Protein AF-A0A965LDS8-F1 (afdb_monomer_lite)

Structure (mmCIF, N/CA/C/O backbone):
data_AF-A0A965LDS8-F1
#
_entry.id   AF-A0A965LDS8-F1
#
loop_
_atom_site.group_PDB
_atom_site.id
_atom_site.type_symbol
_atom_site.label_atom_id
_atom_site.label_alt_id
_atom_site.label_comp_id
_atom_site.label_asym_id
_atom_site.label_entity_id
_atom_site.label_seq_id
_atom_site.pdbx_PDB_ins_code
_atom_site.Cartn_x
_atom_site.Cartn_y
_atom_site.Cartn_z
_atom_site.occupancy
_atom_site.B_iso_or_equiv
_atom_site.auth_seq_id
_atom_site.auth_comp_id
_atom_site.auth_asym_id
_atom_site.auth_atom_id
_atom_site.pdbx_PDB_model_num
ATOM 1 N N . MET A 1 1 ? 18.354 4.966 4.411 1.00 49.12 1 MET A N 1
ATOM 2 C CA . MET A 1 1 ? 17.505 4.626 5.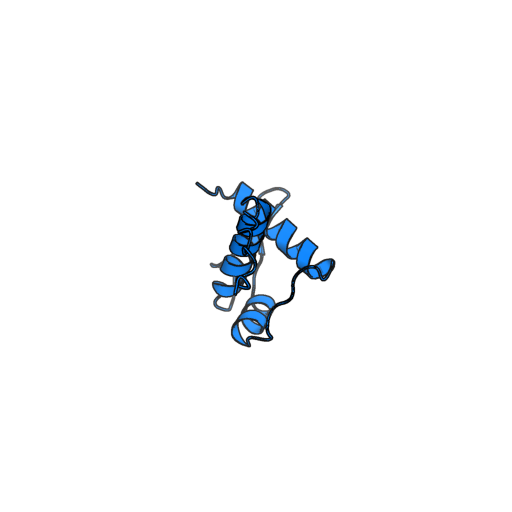574 1.00 49.12 1 MET A CA 1
ATOM 3 C C . MET A 1 1 ? 16.111 5.125 5.256 1.00 49.1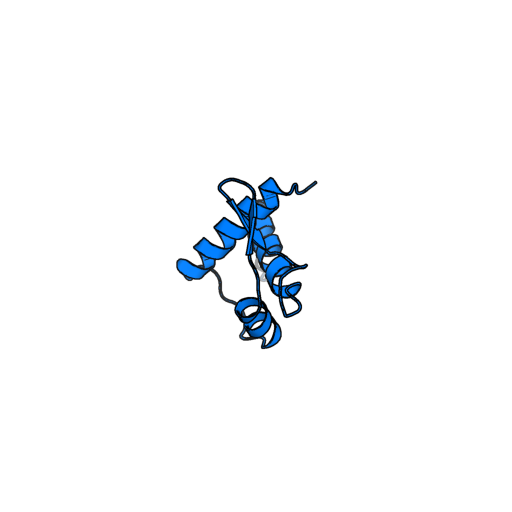2 1 MET A C 1
ATOM 5 O O . MET A 1 1 ? 15.976 6.305 4.983 1.00 49.12 1 MET A O 1
ATOM 9 N N . THR A 1 2 ? 15.117 4.247 5.181 1.00 56.91 2 THR A N 1
ATOM 10 C CA . THR A 1 2 ? 13.749 4.602 4.775 1.00 56.91 2 THR A CA 1
ATOM 11 C C . THR A 1 2 ? 12.955 4.924 6.040 1.00 56.91 2 THR A C 1
ATOM 13 O O . THR A 1 2 ? 12.570 4.014 6.777 1.00 56.91 2 THR A O 1
ATOM 16 N N . GLY A 1 3 ? 12.817 6.207 6.371 1.00 72.69 3 GLY A N 1
ATOM 17 C CA . GLY A 1 3 ? 12.187 6.636 7.621 1.00 72.69 3 GLY A CA 1
ATOM 18 C C . GLY A 1 3 ? 10.678 6.376 7.634 1.00 72.69 3 GLY A C 1
ATOM 19 O O . GLY A 1 3 ? 10.059 6.123 6.601 1.00 72.69 3 GLY A O 1
ATOM 20 N N . ALA A 1 4 ? 10.041 6.500 8.801 1.00 71.75 4 ALA A N 1
ATOM 21 C CA . ALA A 1 4 ? 8.587 6.334 8.924 1.00 71.75 4 ALA A CA 1
ATOM 22 C C . ALA A 1 4 ? 7.789 7.302 8.017 1.00 71.75 4 ALA A C 1
ATOM 24 O O . ALA A 1 4 ? 6.706 6.963 7.542 1.00 71.75 4 ALA A O 1
ATOM 25 N N . GLN A 1 5 ? 8.343 8.486 7.724 1.00 76.12 5 GLN A N 1
ATOM 26 C CA . GLN A 1 5 ? 7.754 9.449 6.786 1.00 76.12 5 GLN A CA 1
ATOM 27 C C . GLN A 1 5 ? 7.875 9.022 5.315 1.00 76.12 5 GLN A C 1
ATOM 29 O O . GLN A 1 5 ? 6.937 9.249 4.542 1.00 76.12 5 GLN A O 1
ATOM 34 N N . ASP A 1 6 ? 8.981 8.383 4.926 1.00 77.38 6 ASP A N 1
ATOM 35 C CA . ASP A 1 6 ? 9.131 7.807 3.585 1.00 77.38 6 ASP A CA 1
ATOM 36 C C . ASP A 1 6 ? 8.124 6.678 3.388 1.00 77.38 6 ASP A C 1
ATOM 38 O O . ASP A 1 6 ? 7.436 6.619 2.371 1.00 77.38 6 ASP A O 1
ATOM 42 N N . MET A 1 7 ? 7.955 5.842 4.417 1.00 75.38 7 MET A N 1
ATOM 43 C CA . MET A 1 7 ? 6.993 4.745 4.404 1.00 75.38 7 MET A CA 1
ATOM 44 C C . MET A 1 7 ? 5.553 5.251 4.263 1.00 75.38 7 MET A C 1
ATOM 46 O O . MET A 1 7 ? 4.803 4.722 3.448 1.00 75.38 7 MET A O 1
ATOM 50 N N . ALA A 1 8 ? 5.176 6.314 4.983 1.00 80.94 8 ALA A N 1
ATOM 51 C CA . ALA A 1 8 ? 3.854 6.930 4.851 1.00 80.94 8 ALA A CA 1
ATOM 52 C C . ALA A 1 8 ? 3.624 7.533 3.450 1.00 80.94 8 ALA A C 1
ATOM 54 O O . ALA A 1 8 ? 2.541 7.407 2.881 1.00 80.94 8 ALA A O 1
ATOM 55 N N . SER A 1 9 ? 4.654 8.149 2.861 1.00 81.81 9 SER A N 1
ATOM 56 C CA . SER A 1 9 ? 4.597 8.671 1.485 1.00 81.81 9 SER A CA 1
ATOM 57 C C . SER A 1 9 ? 4.443 7.552 0.452 1.00 81.81 9 SER A C 1
ATOM 59 O O . SER A 1 9 ? 3.629 7.662 -0.464 1.00 81.81 9 SER A O 1
ATOM 61 N N . ALA A 1 10 ? 5.199 6.464 0.610 1.00 81.69 10 ALA A N 1
ATOM 62 C CA . ALA A 1 10 ? 5.132 5.297 -0.260 1.00 81.69 10 ALA A CA 1
ATOM 63 C C . ALA A 1 10 ? 3.765 4.599 -0.170 1.00 81.69 10 ALA A C 1
ATOM 65 O O . ALA A 1 10 ? 3.209 4.233 -1.204 1.00 81.69 10 ALA A O 1
ATOM 66 N N . CYS A 1 11 ? 3.183 4.490 1.033 1.00 84.06 11 CYS A N 1
ATOM 67 C CA . CYS A 1 11 ? 1.832 3.947 1.231 1.00 84.06 11 CYS A CA 1
ATOM 68 C C . CYS A 1 11 ? 0.783 4.754 0.457 1.00 84.06 11 CYS A C 1
ATOM 70 O O . CYS A 1 11 ? -0.007 4.172 -0.284 1.00 84.06 11 C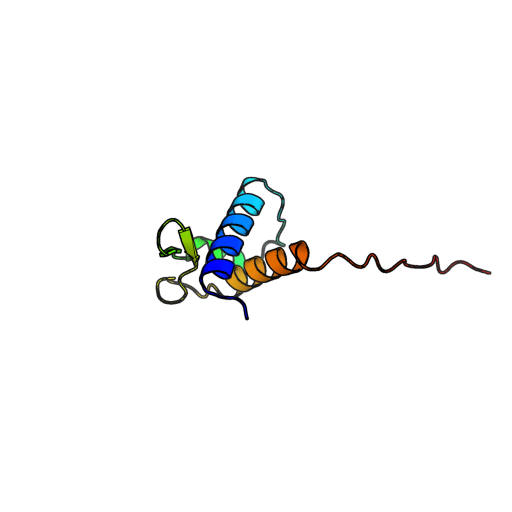YS A O 1
ATOM 72 N N . GLY A 1 12 ? 0.814 6.087 0.572 1.00 83.69 12 GLY A N 1
ATOM 73 C CA . GLY A 1 12 ? -0.093 6.964 -0.174 1.00 83.69 12 GLY A CA 1
ATOM 74 C C . GLY A 1 12 ? 0.064 6.814 -1.689 1.00 83.69 12 GLY A C 1
ATOM 75 O O . GLY A 1 12 ? -0.918 6.628 -2.399 1.00 83.69 12 GLY A O 1
ATOM 76 N N . ARG A 1 13 ? 1.307 6.781 -2.187 1.00 82.56 13 ARG A N 1
ATOM 77 C CA . ARG A 1 13 ? 1.585 6.576 -3.620 1.00 82.56 13 ARG A CA 1
ATOM 78 C C . ARG A 1 13 ? 1.112 5.221 -4.135 1.00 82.56 13 ARG A C 1
ATOM 80 O O . ARG A 1 13 ? 0.615 5.142 -5.255 1.00 82.56 13 ARG A O 1
ATOM 87 N N . PHE A 1 14 ? 1.277 4.162 -3.347 1.00 82.81 14 PHE A N 1
ATOM 88 C CA . PHE A 1 14 ? 0.780 2.838 -3.705 1.00 82.81 14 PHE A CA 1
ATOM 89 C C . PHE A 1 14 ? -0.746 2.823 -3.768 1.00 82.81 14 PHE A C 1
ATOM 91 O O . PHE A 1 14 ? -1.304 2.352 -4.757 1.00 82.81 14 PHE A O 1
ATOM 98 N N . TYR A 1 15 ? -1.411 3.416 -2.775 1.00 83.88 15 TYR A N 1
ATOM 99 C CA . TYR A 1 15 ? -2.862 3.578 -2.773 1.00 83.88 15 TYR A CA 1
ATOM 100 C C . TYR A 1 15 ? -3.350 4.332 -4.017 1.00 83.88 15 TYR A C 1
ATOM 102 O O . TYR A 1 15 ? -4.204 3.828 -4.745 1.00 83.88 15 TYR A O 1
ATOM 110 N N . ASP A 1 16 ? -2.740 5.476 -4.336 1.00 84.81 16 ASP A N 1
ATOM 111 C CA . ASP A 1 16 ? -3.069 6.234 -5.544 1.00 84.81 16 ASP A CA 1
ATOM 112 C C . ASP A 1 16 ? -2.834 5.417 -6.816 1.00 84.81 16 ASP A C 1
ATOM 114 O O . ASP A 1 16 ? -3.634 5.475 -7.747 1.00 84.81 16 ASP A O 1
ATOM 118 N N . ALA A 1 17 ? -1.755 4.638 -6.890 1.00 82.50 17 ALA A N 1
ATOM 119 C CA . ALA A 1 17 ? -1.468 3.817 -8.059 1.00 82.50 17 ALA A CA 1
ATOM 120 C C . ALA A 1 17 ? -2.491 2.679 -8.237 1.00 82.50 17 ALA A C 1
ATOM 122 O O . ALA A 1 17 ? -2.850 2.364 -9.372 1.00 82.50 17 ALA A O 1
ATOM 123 N N . VAL A 1 18 ? -3.008 2.111 -7.143 1.00 82.75 18 VAL A N 1
ATOM 124 C CA . VAL A 1 18 ? -4.109 1.134 -7.166 1.00 82.75 18 VAL A CA 1
ATOM 125 C C . VAL A 1 18 ? -5.416 1.801 -7.604 1.00 82.75 18 VAL A C 1
ATOM 127 O O . VAL A 1 18 ? -6.063 1.312 -8.531 1.00 82.75 18 VAL A O 1
ATOM 130 N N . VAL A 1 19 ? -5.770 2.951 -7.018 1.00 83.88 19 VAL A N 1
ATOM 131 C CA . VAL A 1 19 ? -6.982 3.717 -7.373 1.00 83.88 19 VAL A CA 1
ATOM 132 C C . VAL A 1 19 ? -6.964 4.134 -8.845 1.00 83.88 19 VAL A C 1
ATOM 134 O O . VAL A 1 19 ? -7.956 3.979 -9.553 1.00 83.88 19 VAL A O 1
ATOM 137 N N . ASN A 1 20 ? -5.811 4.586 -9.342 1.00 85.12 20 ASN A N 1
ATOM 138 C CA . ASN A 1 20 ? -5.615 4.963 -10.741 1.00 85.12 20 ASN A CA 1
ATOM 139 C C . ASN A 1 20 ? -5.398 3.762 -11.682 1.00 85.12 20 ASN A C 1
ATOM 141 O O . ASN A 1 20 ? -5.093 3.967 -12.857 1.00 85.12 20 ASN A O 1
ATOM 145 N N . ARG A 1 21 ? -5.514 2.517 -11.193 1.00 78.75 21 ARG A N 1
ATOM 146 C CA . ARG A 1 21 ? -5.291 1.272 -11.958 1.00 78.75 21 ARG A CA 1
ATOM 147 C C . ARG A 1 21 ? -3.941 1.220 -12.687 1.00 78.75 21 ARG A C 1
ATOM 149 O O . ARG A 1 21 ? -3.816 0.618 -13.751 1.00 78.75 21 ARG A O 1
ATOM 156 N N . LYS A 1 22 ? -2.918 1.853 -12.111 1.00 75.81 22 LYS A N 1
ATOM 157 C CA . LYS A 1 22 ? -1.542 1.888 -12.632 1.00 75.81 22 LYS A CA 1
ATOM 158 C C . LYS A 1 22 ? -0.691 0.709 -12.159 1.00 75.81 22 LYS A C 1
ATOM 160 O O . LYS A 1 22 ? 0.410 0.525 -12.666 1.00 75.81 22 LYS A O 1
ATOM 165 N N . VAL A 1 23 ? -1.182 -0.081 -11.205 1.00 72.62 23 VAL A N 1
ATOM 166 C CA . VAL A 1 23 ? -0.533 -1.307 -10.725 1.00 72.62 23 VAL A CA 1
ATOM 167 C C . VAL A 1 23 ? -1.371 -2.502 -11.143 1.00 72.62 23 VAL A C 1
ATOM 169 O O . VAL A 1 23 ? -2.594 -2.494 -11.015 1.00 72.62 23 VAL A O 1
ATOM 172 N N . ARG A 1 24 ? -0.698 -3.540 -11.636 1.00 74.25 24 ARG A N 1
ATOM 173 C CA . ARG A 1 24 ? -1.316 -4.810 -11.994 1.00 74.25 24 ARG A CA 1
ATOM 174 C C . ARG A 1 24 ? -0.538 -5.910 -11.296 1.00 74.25 24 ARG A C 1
ATOM 176 O O . ARG A 1 24 ? 0.665 -6.037 -11.495 1.00 74.25 24 ARG A O 1
ATOM 183 N N . HIS A 1 25 ? -1.227 -6.641 -10.435 1.00 70.38 25 HIS A N 1
ATOM 184 C CA . HIS A 1 25 ? -0.680 -7.781 -9.722 1.00 70.38 25 HIS A CA 1
ATOM 185 C C . HIS A 1 25 ? -1.296 -9.052 -10.311 1.00 70.38 25 HIS A C 1
ATOM 187 O O . HIS A 1 25 ? -2.471 -9.053 -10.682 1.00 70.38 25 HIS A O 1
ATOM 193 N N . THR A 1 26 ? -0.499 -10.105 -10.458 1.00 67.69 26 THR A N 1
ATOM 194 C CA . THR A 1 26 ? -1.003 -11.440 -10.799 1.00 67.69 26 THR A CA 1
ATOM 195 C C . THR A 1 26 ? -1.795 -11.924 -9.598 1.00 67.69 26 THR A C 1
ATOM 197 O O . THR A 1 26 ? -1.240 -11.863 -8.518 1.00 67.69 26 THR A O 1
ATOM 200 N N . ASP A 1 27 ? -3.050 -12.336 -9.765 1.00 68.88 27 ASP A N 1
ATOM 201 C CA . ASP A 1 27 ? -4.042 -12.646 -8.715 1.00 68.88 27 ASP A CA 1
ATOM 202 C C . ASP A 1 27 ? -3.573 -13.699 -7.677 1.00 68.88 27 ASP A C 1
ATOM 204 O O . ASP A 1 27 ? -4.040 -14.833 -7.640 1.00 68.88 27 ASP A O 1
ATOM 208 N N . GLN A 1 28 ? -2.579 -13.363 -6.851 1.00 74.56 28 GLN A N 1
ATOM 209 C CA . GLN A 1 28 ? -2.069 -14.221 -5.794 1.00 74.56 28 GLN A CA 1
ATOM 210 C C . GLN A 1 28 ? -2.991 -14.076 -4.590 1.00 74.56 28 GLN A C 1
ATOM 212 O O . GLN A 1 28 ? -3.204 -12.970 -4.084 1.00 74.56 28 GLN A O 1
ATOM 217 N N . ALA A 1 29 ? -3.505 -15.210 -4.112 1.00 77.94 29 ALA A N 1
ATOM 218 C CA . ALA A 1 29 ? -4.411 -15.267 -2.970 1.00 77.94 29 ALA A CA 1
ATOM 219 C C . ALA A 1 29 ? -3.842 -14.528 -1.747 1.00 77.94 29 ALA A C 1
ATOM 221 O O . ALA A 1 29 ? -4.560 -13.764 -1.109 1.00 77.94 29 ALA A O 1
ATOM 222 N N . ASP A 1 30 ? -2.538 -14.661 -1.496 1.00 77.81 30 ASP A N 1
ATOM 223 C CA . ASP A 1 30 ? -1.851 -14.013 -0.375 1.00 77.81 30 ASP A CA 1
ATOM 224 C C . ASP A 1 30 ? -1.924 -12.483 -0.444 1.00 77.81 30 ASP A C 1
ATOM 226 O O . ASP A 1 30 ? -2.112 -11.820 0.576 1.00 77.81 30 ASP A O 1
ATOM 230 N N . MET A 1 31 ? -1.825 -11.901 -1.643 1.00 76.94 31 MET A N 1
ATOM 231 C CA . MET A 1 31 ? -1.935 -10.454 -1.822 1.00 76.94 31 MET A CA 1
ATOM 232 C C . MET A 1 31 ? -3.377 -9.985 -1.626 1.00 76.94 31 MET A C 1
ATOM 234 O O . MET A 1 31 ? -3.605 -8.964 -0.980 1.00 76.94 31 MET A O 1
ATOM 238 N N . THR A 1 32 ? -4.354 -10.746 -2.120 1.00 79.62 32 THR A N 1
ATOM 239 C CA . THR A 1 32 ? -5.779 -10.455 -1.907 1.00 79.62 32 THR A CA 1
ATOM 240 C C . THR A 1 32 ? -6.136 -10.513 -0.422 1.00 79.62 32 THR A C 1
ATOM 242 O O . THR A 1 32 ? -6.770 -9.593 0.098 1.00 79.62 32 THR A O 1
ATOM 245 N N . THR A 1 33 ? -5.668 -11.536 0.295 1.00 82.06 33 THR A N 1
ATOM 246 C CA . THR A 1 33 ? -5.841 -11.659 1.746 1.00 82.06 33 THR A CA 1
ATOM 247 C C . THR A 1 33 ? -5.144 -10.522 2.486 1.00 82.06 33 THR A C 1
ATOM 249 O O . THR A 1 33 ? -5.759 -9.907 3.356 1.00 82.06 33 THR A O 1
ATOM 252 N N . ALA A 1 34 ? -3.908 -10.184 2.110 1.00 82.19 34 ALA A N 1
ATOM 253 C CA . ALA A 1 34 ? -3.163 -9.087 2.717 1.00 82.19 34 ALA A CA 1
ATOM 254 C C . ALA A 1 34 ? -3.871 -7.739 2.547 1.00 82.19 34 ALA A C 1
ATOM 256 O O . ALA A 1 34 ? -3.958 -6.983 3.507 1.00 82.19 34 ALA A O 1
ATOM 257 N N . VAL A 1 35 ? -4.417 -7.444 1.363 1.00 79.94 35 VAL A N 1
ATOM 258 C CA . VAL A 1 35 ? -5.204 -6.222 1.122 1.00 79.94 35 VAL A CA 1
ATOM 259 C C . VAL A 1 35 ? -6.487 -6.224 1.956 1.00 79.94 35 VAL A C 1
ATOM 261 O O . VAL A 1 35 ? -6.838 -5.194 2.528 1.00 79.94 35 VAL A O 1
ATOM 264 N N . ALA A 1 36 ? -7.170 -7.367 2.065 1.00 80.56 36 ALA A N 1
ATOM 265 C CA . ALA A 1 36 ? -8.419 -7.480 2.816 1.00 80.56 36 ALA A CA 1
ATOM 266 C C . ALA A 1 36 ? -8.233 -7.345 4.339 1.00 80.56 36 ALA A C 1
ATOM 268 O O . ALA A 1 36 ? -9.101 -6.798 5.015 1.00 80.56 36 ALA A O 1
ATOM 269 N N . GLY A 1 37 ? -7.116 -7.837 4.886 1.00 79.38 37 GLY A N 1
ATOM 270 C CA . GLY A 1 37 ? -6.825 -7.811 6.324 1.00 79.38 37 GLY A CA 1
ATOM 271 C C . GLY A 1 37 ? -5.846 -6.720 6.772 1.00 79.38 37 GLY A C 1
ATOM 272 O O . GLY A 1 37 ? -5.452 -6.704 7.944 1.00 79.38 37 GLY A O 1
ATOM 273 N N . ALA A 1 38 ? -5.430 -5.829 5.867 1.00 82.94 38 ALA A N 1
ATOM 274 C CA . ALA A 1 38 ? -4.493 -4.757 6.174 1.00 82.94 38 ALA A CA 1
ATOM 275 C C . ALA A 1 38 ? -5.134 -3.670 7.037 1.00 82.94 38 ALA A C 1
ATOM 277 O O . ALA A 1 38 ? -6.136 -3.056 6.676 1.00 82.94 38 ALA A O 1
ATOM 278 N N . ALA A 1 39 ? -4.480 -3.363 8.153 1.00 83.19 39 ALA A N 1
ATOM 279 C CA . ALA A 1 39 ? -4.819 -2.222 8.984 1.00 83.19 39 ALA A CA 1
ATOM 280 C C . ALA A 1 39 ? -3.895 -1.039 8.683 1.00 83.19 39 ALA A C 1
ATOM 282 O O . ALA A 1 39 ? -2.685 -1.189 8.488 1.00 83.19 39 ALA A O 1
ATOM 283 N N . THR A 1 40 ? -4.449 0.168 8.723 1.00 84.38 40 THR A N 1
A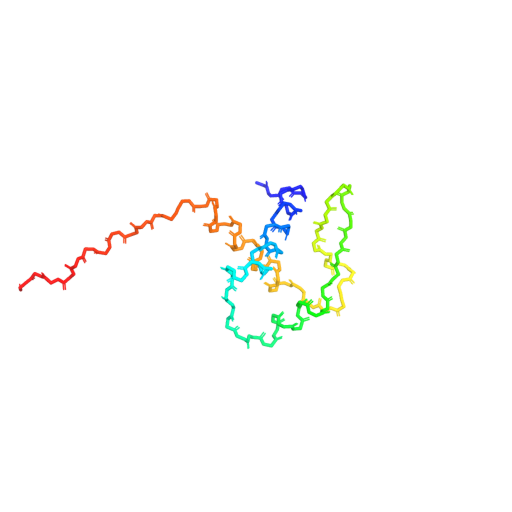TOM 284 C CA . THR A 1 40 ? -3.693 1.416 8.579 1.00 84.38 40 THR A CA 1
ATOM 285 C C . THR A 1 40 ? -3.524 2.091 9.933 1.00 84.38 40 THR A C 1
ATOM 287 O O . THR A 1 40 ? -4.485 2.213 10.692 1.00 84.38 40 THR A O 1
ATOM 290 N N . ARG A 1 41 ? -2.323 2.587 10.233 1.00 83.81 41 ARG A N 1
ATOM 291 C CA . ARG A 1 41 ? -2.054 3.435 11.399 1.00 83.81 41 ARG A CA 1
ATOM 292 C C . ARG A 1 41 ? -1.887 4.883 10.959 1.00 83.81 41 ARG A C 1
ATOM 294 O O . ARG A 1 41 ? -1.148 5.170 10.018 1.00 83.81 41 ARG A O 1
ATOM 301 N N . LYS A 1 42 ? -2.518 5.800 11.695 1.00 81.06 42 LYS A N 1
ATOM 302 C CA . LYS A 1 42 ? -2.349 7.243 11.506 1.00 81.06 42 LYS A CA 1
ATOM 303 C C . LYS A 1 42 ? -0.980 7.700 12.029 1.00 81.06 42 LYS A C 1
ATOM 305 O O . LYS A 1 42 ? -0.571 7.335 13.132 1.00 81.06 42 LYS A O 1
ATOM 310 N N . LEU A 1 43 ? -0.280 8.488 11.223 1.00 80.94 43 LEU A N 1
ATOM 311 C CA . LEU A 1 43 ? 1.045 9.044 11.477 1.00 80.94 43 LEU A CA 1
ATOM 312 C C . LEU A 1 43 ? 0.994 10.556 11.187 1.00 80.94 43 LEU A C 1
ATOM 314 O O . LEU A 1 43 ? 1.327 11.011 10.092 1.00 80.94 43 LEU A O 1
ATOM 318 N N . GLY A 1 44 ? 0.494 11.330 12.155 1.00 81.38 44 GLY A N 1
ATOM 319 C CA . GLY A 1 44 ? 0.185 12.753 11.962 1.00 81.38 44 GLY A CA 1
ATOM 320 C C . GLY A 1 44 ? -0.945 12.944 10.944 1.00 81.38 44 GLY A C 1
ATOM 321 O O . GLY A 1 44 ? -2.023 12.371 11.110 1.00 81.38 44 GLY A O 1
ATOM 322 N N . ASP A 1 45 ? -0.678 13.701 9.879 1.00 79.44 45 ASP A N 1
ATOM 323 C CA . ASP A 1 45 ? -1.600 13.907 8.748 1.00 79.44 45 ASP A CA 1
ATOM 324 C C . ASP A 1 45 ? -1.539 12.807 7.681 1.00 79.44 45 ASP A C 1
ATOM 326 O O . ASP A 1 45 ? -2.309 12.815 6.722 1.00 79.44 45 ASP A O 1
ATOM 330 N N . ARG A 1 46 ? -0.622 11.844 7.822 1.00 81.00 46 ARG A N 1
ATOM 331 C CA . ARG A 1 46 ? -0.479 10.716 6.895 1.00 81.00 46 ARG A CA 1
ATOM 332 C C . ARG A 1 46 ? -0.878 9.412 7.566 1.00 81.00 46 ARG A C 1
ATOM 334 O O . ARG A 1 46 ? -1.158 9.357 8.761 1.00 81.00 46 ARG A O 1
ATOM 341 N N . TRP A 1 47 ? -0.891 8.340 6.792 1.00 83.94 47 TRP A N 1
ATOM 342 C CA . TRP A 1 47 ? -1.123 6.995 7.294 1.00 83.94 47 TRP A CA 1
ATOM 343 C C . TRP A 1 47 ? -0.124 6.022 6.668 1.00 83.94 47 TRP A C 1
ATOM 345 O O . TRP A 1 47 ? 0.426 6.276 5.598 1.00 83.94 47 TRP A O 1
ATOM 355 N N . ALA A 1 48 ? 0.150 4.932 7.376 1.00 83.88 48 ALA A N 1
ATOM 356 C CA . ALA A 1 48 ? 1.036 3.866 6.925 1.00 83.88 48 ALA A CA 1
ATOM 357 C C . ALA A 1 48 ? 0.449 2.498 7.295 1.00 83.88 48 ALA A C 1
ATOM 359 O O . ALA A 1 48 ? -0.381 2.398 8.205 1.00 83.88 48 ALA A O 1
ATOM 360 N N . TRP A 1 49 ? 0.885 1.439 6.614 1.00 83.75 49 TRP A N 1
ATOM 361 C CA . TRP A 1 49 ? 0.474 0.071 6.934 1.00 83.75 49 TRP A CA 1
ATOM 362 C C . TRP A 1 49 ? 0.946 -0.339 8.336 1.00 83.75 49 TRP A C 1
ATOM 364 O O . TRP A 1 49 ? 2.107 -0.149 8.701 1.00 83.75 49 TRP A O 1
ATOM 374 N N . SER A 1 50 ? 0.043 -0.910 9.132 1.00 81.56 50 SER A N 1
ATOM 375 C CA . SER A 1 50 ? 0.305 -1.316 10.512 1.00 81.56 50 SER A CA 1
ATOM 376 C C . SER A 1 50 ? 0.376 -2.832 10.626 1.00 81.56 50 SER A C 1
ATOM 378 O O . SER A 1 50 ? -0.646 -3.507 10.738 1.00 81.56 50 SER A O 1
ATOM 380 N N . ARG A 1 51 ? 1.593 -3.378 10.666 1.00 75.75 51 ARG A N 1
ATOM 381 C CA . ARG A 1 51 ? 1.830 -4.826 10.848 1.00 75.75 51 ARG A CA 1
ATOM 382 C C . ARG A 1 51 ? 1.297 -5.345 12.182 1.00 75.75 51 ARG A C 1
ATOM 384 O O . ARG A 1 51 ? 0.835 -6.468 12.256 1.00 75.75 51 ARG A O 1
ATOM 391 N N . SER A 1 52 ? 1.336 -4.520 13.226 1.00 75.44 52 SER A N 1
ATOM 392 C CA . SER A 1 52 ? 0.868 -4.896 14.566 1.00 75.44 52 SER A CA 1
ATOM 393 C C . SER A 1 52 ? -0.653 -4.926 14.704 1.00 75.44 52 SER A C 1
ATOM 395 O O . SER A 1 52 ? -1.163 -5.514 15.646 1.00 75.44 52 SER A O 1
ATOM 397 N N . THR A 1 53 ? -1.369 -4.229 13.822 1.00 77.75 53 THR A N 1
ATOM 398 C CA . THR A 1 53 ? -2.835 -4.096 13.886 1.00 77.75 53 THR A CA 1
ATOM 399 C C . THR A 1 53 ? -3.524 -4.892 12.779 1.00 77.75 53 THR A C 1
ATOM 401 O O . THR A 1 53 ? -4.739 -5.043 12.802 1.00 77.75 53 THR A O 1
ATOM 404 N N . SER A 1 54 ? -2.764 -5.380 11.798 1.00 80.69 54 SER A N 1
ATOM 405 C CA . SER A 1 54 ? -3.307 -6.177 10.700 1.00 80.69 54 SER A CA 1
ATOM 406 C C . SER A 1 54 ? -3.636 -7.582 11.194 1.00 80.69 54 SER A C 1
ATOM 408 O O . SER A 1 54 ? -2.868 -8.170 11.953 1.00 80.69 54 SER A O 1
ATOM 410 N N . ALA A 1 55 ? -4.781 -8.112 10.767 1.00 76.12 55 ALA A N 1
ATOM 411 C CA . ALA A 1 55 ? -5.259 -9.434 11.184 1.00 76.12 55 ALA A CA 1
ATOM 412 C C . ALA A 1 55 ? -4.565 -10.586 10.436 1.00 76.12 55 ALA A C 1
ATOM 414 O O . ALA A 1 55 ? -4.704 -11.749 10.805 1.00 76.12 55 ALA A O 1
ATOM 415 N N . VAL A 1 56 ? -3.840 -10.256 9.369 1.00 83.50 56 VAL A N 1
ATOM 416 C CA . VAL A 1 56 ? -3.175 -11.185 8.454 1.00 83.50 56 VAL A CA 1
ATOM 417 C C . VAL A 1 56 ? -1.748 -10.719 8.196 1.00 83.50 56 VAL A C 1
ATOM 419 O O . VAL A 1 56 ? -1.394 -9.573 8.494 1.00 83.50 56 VAL A O 1
ATOM 422 N N . ASP A 1 57 ? -0.933 -11.589 7.603 1.00 79.25 57 ASP A N 1
ATOM 423 C CA . ASP A 1 57 ? 0.395 -11.192 7.156 1.00 79.25 57 ASP A CA 1
ATOM 424 C C . ASP A 1 57 ? 0.297 -10.197 5.988 1.00 79.25 57 ASP A C 1
ATOM 426 O O . ASP A 1 57 ? -0.209 -10.503 4.909 1.00 79.25 57 ASP A O 1
ATOM 430 N N . ILE A 1 58 ? 0.787 -8.980 6.222 1.00 83.00 58 ILE A N 1
ATOM 431 C CA . ILE A 1 58 ? 0.822 -7.894 5.236 1.00 83.00 58 ILE A CA 1
ATOM 432 C C . ILE A 1 58 ? 2.193 -7.748 4.568 1.00 83.00 58 ILE A C 1
ATOM 434 O O . ILE A 1 58 ? 2.416 -6.787 3.830 1.00 83.00 58 ILE A O 1
ATOM 438 N N . SER A 1 59 ? 3.125 -8.674 4.809 1.00 82.25 59 SER A N 1
ATOM 439 C CA . SER A 1 59 ? 4.436 -8.711 4.152 1.00 82.25 59 SER A CA 1
ATOM 440 C C . SER A 1 59 ? 4.370 -8.531 2.626 1.00 82.25 59 SER A C 1
ATOM 442 O O . SER A 1 59 ? 5.107 -7.674 2.128 1.00 82.25 59 SER A O 1
ATOM 444 N N . PRO A 1 60 ? 3.475 -9.207 1.867 1.00 79.88 60 PRO A N 1
ATOM 445 C CA . PRO A 1 60 ? 3.383 -8.991 0.419 1.00 79.88 60 PRO A CA 1
ATOM 446 C C . PRO A 1 60 ? 2.919 -7.571 0.050 1.00 79.88 60 PRO A C 1
ATOM 448 O O . PRO A 1 60 ? 3.427 -6.983 -0.905 1.00 79.88 60 PRO A O 1
ATOM 451 N N . LEU A 1 61 ? 2.029 -6.963 0.841 1.00 81.12 61 LEU A N 1
ATOM 452 C CA . LEU A 1 61 ? 1.558 -5.589 0.627 1.00 81.12 61 LEU A CA 1
ATOM 453 C C . LEU A 1 61 ? 2.674 -4.560 0.862 1.00 81.12 61 LEU A C 1
ATOM 455 O O . LEU A 1 61 ? 2.859 -3.624 0.078 1.00 81.12 61 LEU A O 1
ATOM 459 N N . VAL A 1 62 ? 3.442 -4.739 1.940 1.00 81.88 62 VAL A N 1
ATOM 460 C CA . VAL A 1 62 ? 4.594 -3.883 2.254 1.00 81.88 62 VAL A CA 1
ATOM 461 C C . VAL A 1 62 ? 5.674 -4.042 1.185 1.00 81.88 62 VAL A C 1
ATOM 463 O O . VAL A 1 62 ? 6.209 -3.038 0.714 1.00 81.88 62 VAL A O 1
ATOM 466 N N . ALA A 1 63 ? 5.946 -5.274 0.746 1.00 82.81 63 ALA A N 1
ATOM 467 C CA . ALA A 1 63 ? 6.884 -5.551 -0.336 1.00 82.81 63 ALA A CA 1
ATOM 468 C C . ALA A 1 63 ? 6.459 -4.868 -1.644 1.00 82.81 63 ALA A C 1
ATOM 470 O O . ALA A 1 63 ? 7.278 -4.195 -2.263 1.00 82.81 63 ALA A O 1
ATOM 471 N N . ALA A 1 64 ? 5.182 -4.946 -2.029 1.00 82.06 64 ALA A N 1
ATOM 472 C CA . ALA A 1 64 ? 4.662 -4.272 -3.219 1.00 82.06 64 ALA A CA 1
ATOM 473 C C . ALA A 1 64 ? 4.756 -2.738 -3.120 1.00 82.06 64 ALA A C 1
ATOM 475 O O . ALA A 1 64 ? 5.114 -2.068 -4.090 1.00 82.06 64 ALA A O 1
ATOM 476 N N . THR A 1 65 ? 4.495 -2.180 -1.935 1.00 83.69 65 THR A N 1
ATOM 477 C CA . THR A 1 65 ? 4.633 -0.740 -1.666 1.00 83.69 65 THR A CA 1
ATOM 478 C C . THR A 1 65 ? 6.088 -0.285 -1.835 1.00 83.69 65 THR A C 1
ATOM 480 O O . THR A 1 65 ? 6.355 0.723 -2.492 1.00 83.69 65 THR A O 1
ATOM 483 N N . LEU A 1 66 ? 7.041 -1.044 -1.283 1.00 81.56 66 LEU A N 1
ATOM 484 C CA . LEU A 1 66 ? 8.473 -0.768 -1.417 1.00 81.56 66 LEU A CA 1
ATOM 485 C C . LEU A 1 66 ? 8.973 -0.985 -2.848 1.00 81.56 66 LEU A C 1
ATOM 487 O O . LEU A 1 66 ? 9.767 -0.183 -3.328 1.00 81.56 66 LEU A O 1
ATOM 491 N N . ALA A 1 67 ? 8.491 -2.016 -3.542 1.00 81.56 67 ALA A N 1
ATOM 492 C CA . ALA A 1 67 ? 8.832 -2.287 -4.934 1.00 81.56 67 ALA A CA 1
ATOM 493 C C . ALA A 1 67 ? 8.364 -1.156 -5.856 1.00 81.56 67 ALA A C 1
ATOM 495 O O . ALA A 1 67 ? 9.130 -0.709 -6.704 1.00 81.56 67 ALA A O 1
ATOM 496 N N . LEU A 1 68 ? 7.143 -0.640 -5.662 1.00 79.50 68 LEU A N 1
ATOM 497 C CA . LEU A 1 68 ? 6.655 0.520 -6.410 1.00 79.50 68 LEU A CA 1
ATOM 498 C C . LEU A 1 68 ? 7.494 1.763 -6.111 1.00 79.50 68 LEU A C 1
ATOM 500 O O . LEU A 1 68 ? 7.844 2.503 -7.028 1.00 79.50 68 LEU A O 1
ATOM 504 N N . TRP A 1 69 ? 7.815 2.000 -4.839 1.00 80.81 69 TRP A N 1
ATOM 505 C CA . TRP A 1 69 ? 8.631 3.146 -4.467 1.00 80.81 69 TRP A CA 1
ATOM 506 C C . TRP A 1 69 ? 10.032 3.055 -5.074 1.00 80.81 69 TRP A C 1
ATOM 508 O O . TRP A 1 69 ? 10.464 4.015 -5.702 1.00 80.81 69 TRP A O 1
ATOM 518 N N . GLY A 1 70 ? 10.673 1.888 -4.984 1.00 78.38 70 GLY A N 1
ATOM 519 C CA . GLY A 1 70 ? 11.941 1.586 -5.641 1.00 78.38 70 GLY A CA 1
ATOM 520 C C . GLY A 1 70 ? 11.866 1.758 -7.155 1.00 78.38 70 GLY A C 1
ATOM 521 O O . GLY A 1 70 ? 12.726 2.406 -7.721 1.00 78.38 70 GLY A O 1
ATOM 522 N N . ALA A 1 71 ? 10.814 1.279 -7.821 1.00 78.12 71 ALA A N 1
ATOM 523 C CA . ALA A 1 71 ? 10.642 1.446 -9.268 1.00 78.12 71 ALA A CA 1
ATOM 524 C C . ALA A 1 71 ? 10.414 2.906 -9.708 1.00 78.12 71 ALA A C 1
ATOM 526 O O . ALA A 1 71 ? 10.577 3.223 -10.883 1.00 78.12 71 ALA A O 1
ATOM 527 N N . GLN A 1 72 ? 9.993 3.786 -8.795 1.00 72.88 72 GLN A N 1
ATOM 528 C CA . GLN A 1 72 ? 9.822 5.217 -9.059 1.00 72.88 72 GLN A CA 1
ATOM 529 C C . GLN A 1 72 ? 11.058 6.047 -8.708 1.00 72.88 72 GLN A C 1
ATOM 531 O O . GLN A 1 72 ? 11.224 7.132 -9.258 1.00 72.88 72 GLN A O 1
ATOM 536 N N . THR A 1 73 ? 11.863 5.600 -7.743 1.00 73.12 73 THR A N 1
ATOM 537 C CA . THR A 1 73 ? 13.080 6.300 -7.311 1.00 73.12 73 THR A CA 1
ATOM 538 C C . THR A 1 73 ? 14.323 5.811 -8.033 1.00 73.12 73 THR A C 1
ATOM 540 O O . THR A 1 73 ? 15.230 6.604 -8.264 1.00 73.12 73 THR A O 1
ATOM 543 N N . LEU A 1 74 ? 14.371 4.530 -8.394 1.00 65.44 74 LEU A N 1
ATOM 544 C CA . LEU A 1 74 ? 15.380 3.988 -9.287 1.00 65.44 74 LEU A CA 1
ATOM 545 C C . LEU A 1 74 ? 15.015 4.440 -10.696 1.00 65.44 74 LEU A C 1
ATOM 547 O O . LEU A 1 74 ? 13.972 4.062 -11.234 1.00 65.44 74 LEU A O 1
ATOM 551 N N . GLU A 1 75 ? 15.876 5.261 -11.292 1.00 57.59 75 GLU A N 1
ATOM 552 C CA . GLU A 1 75 ? 15.835 5.474 -12.731 1.00 57.59 75 GLU A CA 1
ATOM 553 C C . GLU A 1 75 ? 15.897 4.102 -13.396 1.00 57.59 75 GLU A C 1
ATOM 555 O O . GLU A 1 75 ? 16.766 3.280 -13.092 1.00 57.59 75 GLU A O 1
ATOM 560 N N . ARG A 1 76 ? 14.931 3.814 -14.272 1.00 51.03 76 ARG A N 1
ATOM 561 C CA . ARG A 1 76 ? 15.000 2.598 -15.069 1.00 51.03 76 ARG A CA 1
ATOM 562 C C . ARG A 1 76 ? 16.189 2.767 -16.002 1.00 51.03 76 ARG A C 1
ATOM 564 O O . ARG A 1 76 ? 16.048 3.418 -17.035 1.00 51.03 76 ARG A O 1
ATOM 571 N N . GLU A 1 77 ? 17.326 2.163 -15.666 1.00 53.88 77 GLU A N 1
ATOM 572 C CA . GLU A 1 77 ? 18.317 1.828 -16.678 1.00 53.88 77 GLU A CA 1
ATOM 573 C C . GLU A 1 77 ? 17.586 0.958 -17.697 1.00 53.88 77 GLU A C 1
ATOM 575 O O . GLU A 1 77 ? 17.256 -0.208 -17.466 1.00 53.88 77 GLU A O 1
ATOM 580 N N . VAL A 1 78 ? 17.229 1.570 -18.823 1.00 56.19 78 VAL A N 1
ATOM 581 C CA . VAL A 1 78 ? 16.831 0.826 -20.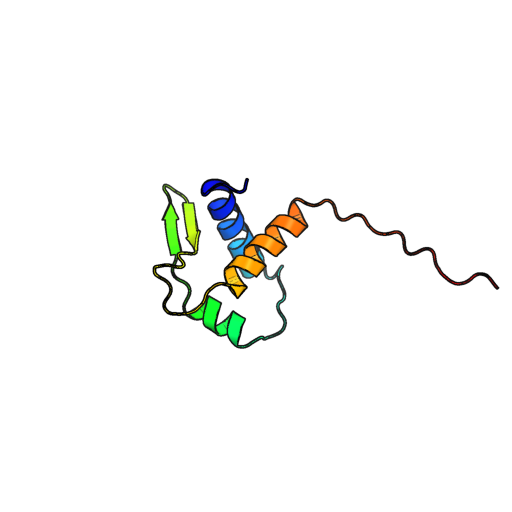002 1.00 56.19 78 VAL A CA 1
ATOM 582 C C . VAL A 1 78 ? 18.108 0.138 -20.441 1.00 56.19 78 VAL A C 1
ATOM 584 O O . VAL A 1 78 ? 18.931 0.737 -21.128 1.00 56.19 78 VAL A O 1
ATOM 587 N N . ALA A 1 79 ? 18.293 -1.103 -19.995 1.00 54.91 79 ALA A N 1
ATOM 588 C CA . ALA A 1 79 ? 19.286 -1.979 -20.577 1.00 54.91 79 ALA A CA 1
ATOM 589 C C . ALA A 1 79 ? 18.967 -2.029 -22.072 1.00 54.91 79 ALA A C 1
ATOM 591 O O . ALA A 1 79 ? 17.961 -2.611 -22.489 1.00 54.91 79 ALA A O 1
ATOM 592 N N . ALA A 1 80 ? 19.769 -1.318 -22.861 1.00 57.53 80 ALA A N 1
ATOM 593 C CA . ALA A 1 80 ? 19.709 -1.367 -24.301 1.00 57.53 80 ALA A CA 1
ATOM 594 C C . ALA A 1 80 ? 20.030 -2.811 -24.685 1.00 57.53 80 ALA A C 1
ATOM 596 O O . ALA A 1 80 ? 21.190 -3.217 -24.731 1.00 57.53 80 ALA A O 1
ATOM 597 N N . VAL A 1 81 ? 18.988 -3.614 -24.895 1.00 58.00 81 VAL A N 1
ATOM 598 C CA . VAL A 1 81 ? 19.122 -4.909 -25.548 1.00 58.00 81 VAL A CA 1
ATOM 599 C C . VAL A 1 81 ? 19.569 -4.589 -26.964 1.00 58.00 81 VAL A C 1
ATOM 601 O O . VAL A 1 81 ? 18.767 -4.191 -27.810 1.00 58.00 81 VAL A O 1
ATOM 604 N N . ALA A 1 82 ? 20.876 -4.690 -27.197 1.00 67.56 82 ALA A N 1
ATOM 605 C CA . ALA A 1 82 ? 21.413 -4.704 -28.542 1.00 67.56 82 ALA A CA 1
ATOM 606 C C . ALA A 1 82 ? 20.721 -5.858 -29.288 1.00 67.56 82 ALA A C 1
ATOM 608 O O . ALA A 1 82 ? 20.663 -6.970 -28.748 1.00 67.56 82 ALA A O 1
ATOM 609 N N . PRO A 1 83 ? 20.148 -5.623 -30.480 1.00 60.97 83 PRO A N 1
ATOM 610 C CA . PRO A 1 83 ? 19.530 -6.693 -31.239 1.00 60.97 83 PRO A CA 1
ATOM 611 C C . PRO A 1 83 ? 20.598 -7.741 -31.553 1.00 60.97 83 PRO A C 1
ATOM 613 O O . PRO A 1 83 ? 21.565 -7.467 -32.262 1.00 60.97 83 PRO A O 1
ATOM 616 N N . VAL A 1 84 ? 20.422 -8.948 -31.013 1.00 67.12 84 VAL A N 1
ATOM 617 C CA . VAL A 1 84 ? 21.226 -10.125 -31.362 1.00 67.12 84 VAL A CA 1
ATOM 618 C C . VAL A 1 84 ? 20.742 -10.625 -32.721 1.00 67.12 84 VAL A C 1
ATOM 620 O O . VAL A 1 84 ? 20.079 -11.647 -32.823 1.00 67.12 84 VAL A O 1
ATOM 623 N N . PHE A 1 85 ? 21.018 -9.849 -33.765 1.00 73.06 85 PHE A N 1
ATOM 624 C CA . PHE A 1 85 ? 20.970 -10.297 -35.150 1.00 73.06 85 PHE A CA 1
ATOM 625 C C . PHE A 1 85 ? 22.091 -9.592 -35.913 1.00 73.06 85 PHE A C 1
ATOM 627 O O . PHE A 1 85 ? 21.902 -8.521 -36.486 1.00 73.06 85 PHE A O 1
ATOM 634 N N . ALA A 1 86 ? 23.271 -10.202 -35.905 1.00 54.00 86 ALA A N 1
ATOM 635 C CA . ALA A 1 86 ? 24.315 -9.946 -36.885 1.00 54.00 86 ALA A CA 1
ATOM 636 C C . ALA A 1 86 ? 24.911 -11.306 -37.281 1.00 54.00 86 ALA A C 1
ATOM 638 O O . ALA A 1 86 ? 25.581 -11.933 -36.468 1.00 54.00 86 ALA A O 1
ATOM 639 N N . TYR A 1 87 ? 24.500 -11.721 -38.486 1.00 59.53 87 TYR A N 1
ATOM 640 C CA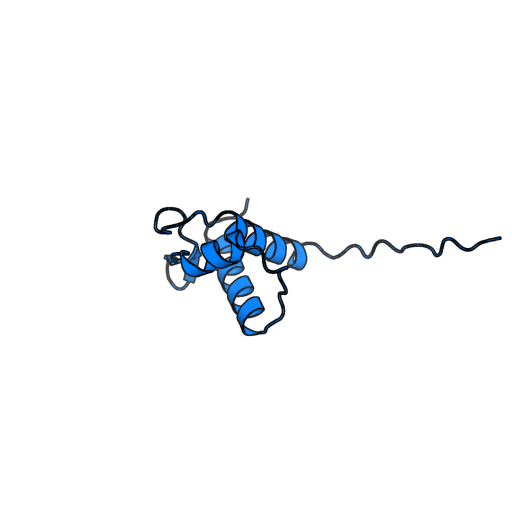 . TYR A 1 87 ? 24.905 -12.819 -39.382 1.00 59.53 87 TYR A CA 1
ATOM 641 C C . TYR A 1 87 ? 25.797 -13.951 -38.848 1.00 59.53 87 TYR A C 1
ATOM 643 O O . TYR A 1 87 ? 26.981 -13.692 -38.542 1.00 59.53 87 TYR A O 1
#

pLDDT: mean 75.84, std 9.23, range [49.12, 85.12]

Foldseek 3Di:
DCDPVNQQVLQVVVVVCVVVVVDDDDPDPLQVLLVVQWDWDDDDPTIHTDCPRGPHDNVVVSVVSVVVVCVVPDDPPPPPPDPPDDD

Radius of gyration: 16.48 Å; chains: 1; bounding box: 33×29×54 Å

Sequence (87 aa):
MTGAQDMASACGRFYDAVVNRKVRHTDQADMTTAVAGAATRKLGDRWAWSRSTSAVDISPLVAATLALWGAQTLEREVAAVAPVFAY

Secondary structure (DSSP, 8-state):
---HHHHHHHHHHHHHHHHTT-------HHHHHHHHH--EEEETTEEEE-TTT-SS--HHHHHHHHHHHHHHHS-------------